Protein AF-A0A7J2ZBK8-F1 (afdb_monomer_lite)

Structure (mmCIF, N/CA/C/O backbone):
data_AF-A0A7J2ZBK8-F1
#
_entry.id   AF-A0A7J2ZBK8-F1
#
loop_
_atom_site.group_PDB
_atom_site.id
_atom_site.type_symbol
_atom_site.label_atom_id
_atom_site.label_alt_id
_atom_site.label_comp_id
_atom_site.label_asym_id
_atom_site.label_entity_id
_atom_site.label_seq_id
_atom_site.pdbx_PDB_ins_code
_atom_site.Cartn_x
_atom_site.Cartn_y
_atom_site.Cartn_z
_atom_site.occupancy
_atom_site.B_iso_or_equiv
_atom_site.auth_seq_id
_atom_site.auth_comp_id
_atom_site.auth_asym_id
_atom_site.auth_atom_id
_atom_site.pdbx_PDB_model_num
ATOM 1 N N . MET A 1 1 ? 18.745 -9.892 5.775 1.00 42.84 1 MET A N 1
ATOM 2 C CA . MET A 1 1 ? 17.511 -10.684 5.993 1.00 42.84 1 MET A CA 1
ATOM 3 C C . MET A 1 1 ? 16.254 -10.065 5.375 1.00 42.84 1 MET A C 1
ATOM 5 O O . MET A 1 1 ? 15.334 -10.805 5.074 1.00 42.84 1 MET A O 1
ATOM 9 N N . SER A 1 2 ? 16.203 -8.756 5.118 1.00 48.25 2 SER A N 1
ATOM 10 C CA . SER A 1 2 ? 15.022 -8.058 4.572 1.00 48.25 2 SER A CA 1
ATOM 11 C C . SER A 1 2 ? 15.080 -7.768 3.063 1.00 48.25 2 SER A C 1
ATOM 13 O O . SER A 1 2 ? 14.046 -7.563 2.439 1.00 48.25 2 SER A O 1
ATOM 15 N N . LEU A 1 3 ? 16.267 -7.792 2.449 1.00 54.75 3 LEU A N 1
ATOM 16 C CA . LEU A 1 3 ? 16.425 -7.464 1.027 1.00 54.75 3 LEU A CA 1
ATOM 17 C C . LEU A 1 3 ? 15.835 -8.544 0.105 1.00 54.75 3 LEU A C 1
ATOM 19 O O . LEU A 1 3 ? 15.158 -8.224 -0.863 1.00 54.75 3 LEU A O 1
ATOM 23 N N . SER A 1 4 ? 16.040 -9.820 0.440 1.00 55.66 4 SER A N 1
ATOM 24 C CA . SER A 1 4 ? 15.580 -10.976 -0.339 1.00 55.66 4 SER A CA 1
ATOM 25 C C . SER A 1 4 ? 14.057 -11.144 -0.335 1.00 55.66 4 SER A C 1
ATOM 27 O O . SER A 1 4 ? 13.482 -11.458 -1.371 1.00 55.66 4 SER A O 1
ATOM 29 N N . MET A 1 5 ? 13.391 -10.878 0.793 1.00 57.06 5 MET A N 1
ATOM 30 C CA . MET A 1 5 ? 11.925 -10.923 0.907 1.00 57.06 5 MET A CA 1
ATOM 31 C C . MET A 1 5 ? 11.252 -9.819 0.075 1.00 57.06 5 MET A C 1
ATOM 33 O O . MET A 1 5 ? 10.305 -10.089 -0.664 1.00 57.06 5 MET A O 1
ATOM 37 N N . SER A 1 6 ? 11.794 -8.598 0.113 1.00 55.97 6 SER A N 1
ATOM 38 C CA . SER A 1 6 ? 11.288 -7.480 -0.693 1.00 55.97 6 SER A CA 1
ATOM 39 C C . SER A 1 6 ? 11.578 -7.649 -2.188 1.00 55.97 6 SER A C 1
ATOM 41 O O . SER A 1 6 ? 10.721 -7.325 -3.010 1.00 55.97 6 SER A O 1
ATOM 43 N N . LEU A 1 7 ? 12.740 -8.205 -2.561 1.00 60.88 7 LEU A N 1
ATOM 44 C CA . LEU A 1 7 ? 13.051 -8.512 -3.963 1.00 60.88 7 LEU A CA 1
ATOM 45 C C . LEU A 1 7 ? 12.115 -9.591 -4.523 1.00 60.88 7 LEU A C 1
ATOM 47 O O . LEU A 1 7 ? 11.624 -9.452 -5.640 1.00 60.88 7 LEU A O 1
ATOM 51 N N . ALA A 1 8 ? 11.849 -10.642 -3.740 1.00 58.34 8 ALA A N 1
ATOM 52 C CA . ALA A 1 8 ? 11.007 -11.762 -4.148 1.00 58.34 8 ALA A CA 1
ATOM 53 C C . ALA A 1 8 ? 9.540 -11.347 -4.326 1.00 58.34 8 ALA A C 1
ATOM 55 O O . ALA A 1 8 ? 8.944 -11.693 -5.343 1.00 58.34 8 ALA A O 1
ATOM 56 N N . MET A 1 9 ? 8.969 -10.555 -3.410 1.00 62.62 9 MET A N 1
ATOM 57 C CA . MET A 1 9 ? 7.617 -9.999 -3.584 1.00 62.62 9 MET A CA 1
ATOM 58 C C . MET A 1 9 ? 7.544 -9.044 -4.782 1.00 62.62 9 MET A C 1
ATOM 60 O O . MET A 1 9 ? 6.598 -9.125 -5.563 1.00 62.62 9 MET A O 1
ATOM 64 N N .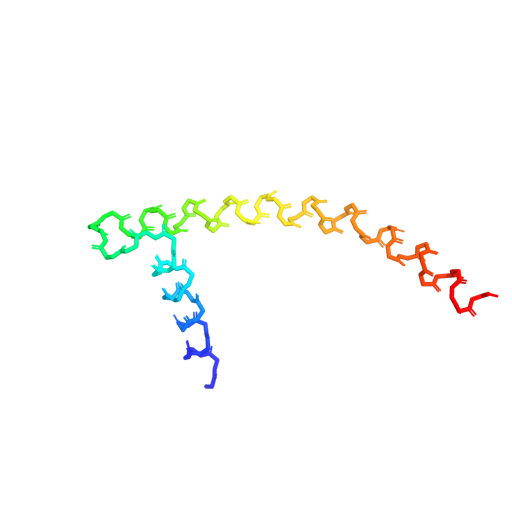 SER A 1 10 ? 8.563 -8.199 -4.978 1.00 54.34 10 SER A N 1
ATOM 65 C CA . SER A 1 10 ? 8.617 -7.278 -6.117 1.00 54.34 10 SER A CA 1
ATOM 66 C C . SER A 1 10 ? 8.688 -8.030 -7.451 1.00 54.34 10 SER A C 1
ATOM 68 O O . SER A 1 10 ? 7.851 -7.809 -8.319 1.00 54.34 10 SER A O 1
ATOM 70 N N . ILE A 1 11 ? 9.586 -9.009 -7.603 1.00 60.22 11 ILE A N 1
ATOM 71 C CA . ILE A 1 11 ? 9.692 -9.825 -8.825 1.00 60.22 11 ILE A CA 1
ATOM 72 C C . ILE A 1 11 ? 8.415 -10.640 -9.062 1.00 60.22 11 ILE A C 1
ATOM 74 O O . ILE A 1 11 ? 7.906 -10.641 -10.178 1.00 60.22 11 ILE A O 1
ATOM 78 N N . THR A 1 12 ? 7.853 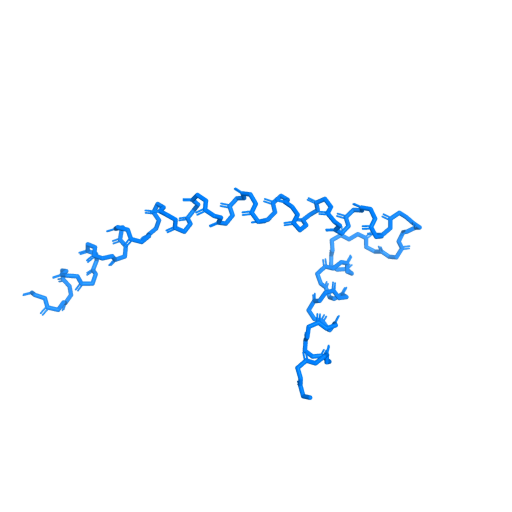-11.269 -8.027 1.00 59.41 12 THR A N 1
ATOM 79 C CA . THR A 1 12 ? 6.677 -12.150 -8.147 1.00 59.41 12 THR A CA 1
ATOM 80 C C . THR A 1 12 ? 5.415 -11.387 -8.559 1.00 59.41 12 THR A C 1
ATOM 82 O O . THR A 1 12 ? 4.711 -11.824 -9.467 1.00 59.41 12 THR A O 1
ATOM 85 N N . LEU A 1 13 ? 5.153 -10.208 -7.979 1.00 56.22 13 LEU A N 1
ATOM 86 C CA . LEU A 1 13 ? 4.027 -9.346 -8.379 1.00 56.22 13 LEU A CA 1
ATOM 87 C C . LEU A 1 13 ? 4.120 -8.912 -9.843 1.00 56.22 13 LEU A C 1
ATOM 89 O O . LEU A 1 13 ? 3.111 -8.853 -10.552 1.00 56.22 13 LEU A O 1
ATOM 93 N N . THR A 1 14 ? 5.340 -8.634 -10.292 1.00 54.03 14 THR A N 1
ATOM 94 C CA . THR A 1 14 ? 5.588 -8.186 -11.657 1.00 54.03 14 THR A CA 1
ATOM 95 C C . THR A 1 14 ? 5.573 -9.344 -12.664 1.00 54.03 14 THR A C 1
ATOM 97 O O . THR A 1 14 ? 5.135 -9.157 -13.797 1.00 54.03 14 THR A O 1
ATOM 100 N N . LEU A 1 15 ? 5.970 -10.555 -12.247 1.00 54.34 15 LEU A N 1
ATOM 101 C CA . LEU A 1 15 ? 5.921 -11.777 -13.059 1.00 54.34 15 LEU A CA 1
ATOM 102 C C . LEU A 1 15 ? 4.476 -12.255 -13.283 1.00 54.34 15 LEU A C 1
ATOM 104 O O . LEU A 1 15 ? 4.119 -12.602 -14.407 1.00 54.34 15 LEU A O 1
ATOM 108 N N . ILE A 1 16 ? 3.636 -12.221 -12.239 1.00 55.75 16 ILE A N 1
ATOM 109 C CA . ILE A 1 16 ? 2.239 -12.697 -12.276 1.00 55.75 16 ILE A CA 1
ATOM 110 C C . ILE A 1 16 ? 1.343 -11.819 -13.168 1.00 55.75 16 ILE A C 1
ATOM 112 O O . ILE A 1 16 ? 0.396 -12.325 -13.761 1.00 55.75 16 ILE A O 1
ATOM 116 N N . ASN A 1 17 ? 1.624 -10.516 -13.288 1.00 52.97 17 ASN A N 1
ATOM 117 C CA . ASN A 1 17 ? 0.739 -9.587 -14.008 1.00 52.97 17 ASN A CA 1
ATOM 118 C C . ASN A 1 17 ? 1.059 -9.404 -15.502 1.00 52.97 17 ASN A C 1
ATOM 120 O O . ASN A 1 17 ? 0.203 -8.913 -16.235 1.00 52.97 17 ASN A O 1
ATOM 124 N N . LEU A 1 18 ? 2.282 -9.705 -15.958 1.00 53.53 18 LEU A N 1
ATOM 125 C CA . LEU A 1 18 ? 2.762 -9.218 -17.263 1.00 53.53 18 LEU A CA 1
ATOM 126 C C . LEU A 1 18 ? 3.458 -10.253 -18.142 1.00 53.53 18 LEU A C 1
ATOM 128 O O . LEU A 1 18 ? 3.454 -10.094 -19.361 1.00 53.53 18 LEU A O 1
ATOM 132 N N . GLY A 1 19 ? 4.083 -11.272 -17.552 1.00 55.56 19 GLY A N 1
ATOM 133 C CA . GLY A 1 19 ? 5.181 -11.961 -18.230 1.00 55.56 19 GLY A CA 1
ATOM 134 C C . GLY A 1 19 ? 6.391 -11.033 -18.458 1.00 55.56 19 GLY A C 1
ATOM 135 O O . GLY A 1 19 ? 6.337 -9.823 -18.233 1.00 55.56 19 GLY A O 1
ATOM 136 N N . LEU A 1 20 ? 7.526 -11.601 -18.874 1.00 51.69 20 LEU A N 1
ATOM 137 C CA . LEU A 1 20 ? 8.768 -10.862 -19.146 1.00 51.69 20 LEU A CA 1
ATOM 138 C C . LEU A 1 20 ? 8.628 -10.011 -20.423 1.00 51.69 20 LEU A C 1
ATOM 140 O O . LEU A 1 20 ? 8.953 -10.460 -21.518 1.00 51.69 20 LEU A O 1
ATOM 144 N N . VAL A 1 21 ? 8.124 -8.783 -20.278 1.00 56.38 21 VAL A N 1
ATOM 145 C CA . VAL A 1 21 ? 7.952 -7.801 -21.365 1.00 56.38 21 VAL A CA 1
ATOM 146 C C . VAL A 1 21 ? 8.946 -6.644 -21.162 1.00 56.38 21 VAL A C 1
ATOM 148 O O . VAL A 1 21 ? 9.129 -6.222 -20.020 1.00 56.38 21 VAL A O 1
ATOM 151 N N . PRO A 1 22 ? 9.583 -6.096 -22.217 1.00 58.47 22 PRO A N 1
ATOM 152 C CA . PRO A 1 22 ? 10.622 -5.057 -22.104 1.00 58.47 22 PRO A CA 1
ATOM 153 C C . PRO A 1 22 ? 10.230 -3.789 -21.312 1.00 58.47 22 PRO A C 1
ATOM 155 O O . PRO A 1 22 ? 11.101 -3.151 -20.729 1.00 58.47 22 PRO A O 1
ATOM 158 N N . ASP A 1 23 ? 8.938 -3.462 -21.191 1.00 61.50 23 ASP A N 1
ATOM 159 C CA . ASP A 1 23 ? 8.413 -2.315 -20.418 1.00 61.50 23 ASP A CA 1
ATOM 160 C C . ASP A 1 23 ? 8.158 -2.595 -18.917 1.00 61.50 23 ASP A C 1
ATOM 162 O O . ASP A 1 23 ? 7.470 -1.836 -18.222 1.00 61.50 23 ASP A O 1
ATOM 166 N N . PHE A 1 24 ? 8.686 -3.704 -18.399 1.00 61.00 24 PHE A N 1
ATOM 167 C CA . PHE A 1 24 ? 8.499 -4.190 -17.028 1.00 61.00 24 PHE A CA 1
ATOM 168 C C . PHE A 1 24 ? 8.653 -3.124 -15.921 1.00 61.00 24 PHE A C 1
ATOM 170 O O . PHE A 1 24 ? 7.712 -2.967 -15.135 1.00 61.00 24 PHE A O 1
ATOM 177 N N . PRO A 1 25 ? 9.755 -2.345 -15.836 1.00 65.19 25 PRO A N 1
ATOM 178 C CA . PRO A 1 25 ? 9.926 -1.383 -14.745 1.00 65.19 25 PRO A CA 1
ATOM 179 C C . PRO A 1 25 ? 8.893 -0.243 -14.774 1.00 65.19 25 PRO A C 1
ATOM 181 O O . PRO A 1 25 ? 8.430 0.193 -13.718 1.00 65.19 25 PRO A O 1
ATOM 184 N N . ALA A 1 26 ? 8.464 0.204 -15.959 1.00 67.62 26 ALA A N 1
ATOM 185 C CA . ALA A 1 26 ? 7.461 1.260 -16.099 1.00 67.62 26 ALA A CA 1
ATOM 186 C C . ALA A 1 26 ? 6.063 0.787 -15.667 1.00 67.62 26 ALA A C 1
ATOM 188 O O . ALA A 1 26 ? 5.337 1.507 -14.973 1.00 67.62 26 ALA A O 1
ATOM 189 N N . ARG A 1 27 ? 5.682 -0.446 -16.027 1.00 66.69 27 ARG A N 1
ATOM 190 C CA . ARG A 1 27 ? 4.406 -1.024 -15.575 1.00 66.69 27 ARG A CA 1
ATOM 191 C C .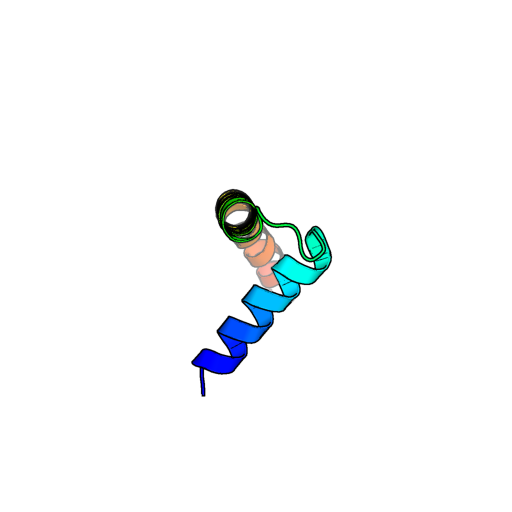 ARG A 1 27 ? 4.412 -1.370 -14.092 1.00 66.69 27 ARG A C 1
ATOM 193 O O . ARG A 1 27 ? 3.391 -1.154 -13.443 1.00 66.69 27 ARG A O 1
ATOM 200 N N . TRP A 1 28 ? 5.535 -1.843 -13.554 1.00 68.75 28 TRP A N 1
ATOM 201 C CA . TRP A 1 28 ? 5.685 -2.093 -12.121 1.00 68.75 28 TRP A CA 1
ATOM 202 C C . TRP A 1 28 ? 5.420 -0.832 -11.300 1.00 68.75 28 TRP A C 1
ATOM 204 O O . TRP A 1 28 ? 4.584 -0.849 -10.399 1.00 68.75 28 TRP A O 1
ATOM 214 N N . LEU A 1 29 ? 6.054 0.286 -11.668 1.00 71.06 29 LEU A N 1
ATOM 215 C CA . LEU A 1 29 ? 5.864 1.557 -10.973 1.00 71.06 29 LEU A CA 1
ATOM 216 C C . LEU A 1 29 ? 4.405 2.031 -11.051 1.00 71.06 29 LEU A C 1
ATOM 218 O O . LEU A 1 29 ? 3.844 2.489 -10.057 1.00 71.06 29 LEU A O 1
ATOM 222 N N . ARG A 1 30 ? 3.756 1.869 -12.211 1.00 69.69 30 ARG A N 1
ATOM 223 C CA . ARG A 1 30 ? 2.341 2.224 -12.396 1.00 69.69 30 ARG A CA 1
ATOM 224 C C . ARG A 1 30 ? 1.412 1.363 -11.535 1.00 69.69 30 ARG A C 1
ATOM 226 O O . ARG A 1 30 ? 0.497 1.903 -10.918 1.00 69.69 30 ARG A O 1
ATOM 233 N N . ALA A 1 31 ? 1.658 0.056 -11.465 1.00 68.94 31 ALA A N 1
ATOM 234 C CA . ALA A 1 31 ? 0.892 -0.867 -10.631 1.00 68.94 31 ALA A CA 1
ATOM 235 C C . ALA A 1 31 ? 1.112 -0.603 -9.134 1.00 68.94 31 ALA A C 1
ATOM 237 O O . ALA A 1 31 ? 0.150 -0.605 -8.370 1.00 68.94 31 ALA A O 1
ATOM 238 N N . PHE A 1 32 ? 2.347 -0.302 -8.722 1.00 70.81 32 PHE A N 1
ATOM 239 C CA . PHE A 1 32 ? 2.668 0.090 -7.350 1.00 70.81 32 PHE A CA 1
ATOM 240 C C . PHE A 1 32 ? 1.935 1.374 -6.951 1.00 70.81 32 PHE A C 1
ATOM 242 O O . PHE A 1 32 ? 1.275 1.407 -5.915 1.00 70.81 32 PHE A O 1
ATOM 249 N N . LEU A 1 33 ? 1.976 2.407 -7.798 1.00 76.44 33 LEU A N 1
ATOM 250 C CA . LEU A 1 33 ? 1.269 3.664 -7.554 1.00 76.44 33 LEU A CA 1
ATOM 251 C C . LEU A 1 33 ? -0.251 3.477 -7.521 1.00 76.44 33 LEU A C 1
ATOM 253 O O . LEU A 1 33 ? -0.903 4.033 -6.644 1.00 76.44 33 LEU A O 1
ATOM 257 N N . MET A 1 34 ? -0.819 2.671 -8.423 1.00 73.62 34 MET A N 1
ATOM 258 C CA . MET A 1 34 ? -2.251 2.348 -8.400 1.00 73.62 34 MET A CA 1
ATOM 259 C C . MET A 1 34 ? -2.636 1.572 -7.136 1.00 73.62 34 MET A C 1
ATOM 261 O O . MET A 1 34 ? -3.592 1.945 -6.461 1.00 73.62 34 MET A O 1
ATOM 265 N N . GLY A 1 35 ? -1.880 0.536 -6.768 1.00 78.69 35 GLY A N 1
ATOM 266 C CA . GLY A 1 35 ? -2.119 -0.240 -5.549 1.00 78.69 35 GLY A CA 1
ATOM 267 C C . GLY A 1 35 ? -1.975 0.601 -4.280 1.00 78.69 35 GLY A C 1
ATOM 268 O O . GLY A 1 35 ? -2.779 0.476 -3.356 1.00 78.69 35 GLY A O 1
ATOM 269 N N . PHE A 1 36 ? -1.010 1.519 -4.245 1.00 78.12 36 PHE A N 1
ATOM 270 C CA . PHE A 1 36 ? -0.840 2.457 -3.138 1.00 78.12 36 PHE A CA 1
ATOM 271 C C . PHE A 1 36 ? -2.003 3.456 -3.063 1.00 78.12 36 PHE A C 1
ATOM 273 O O . PHE A 1 36 ? -2.611 3.614 -2.004 1.00 78.12 36 PHE A O 1
ATOM 280 N N . ALA A 1 37 ? -2.379 4.055 -4.197 1.00 86.44 37 ALA A N 1
ATOM 281 C CA . ALA A 1 37 ? -3.487 5.004 -4.289 1.00 86.44 37 ALA A CA 1
ATOM 282 C C . ALA A 1 37 ? -4.844 4.382 -3.933 1.00 86.44 37 ALA A C 1
ATOM 284 O O . ALA A 1 37 ? -5.712 5.088 -3.431 1.00 86.44 37 ALA A O 1
ATOM 285 N N . VAL A 1 38 ? -5.029 3.080 -4.164 1.00 84.19 38 VAL A N 1
ATOM 286 C CA . VAL A 1 38 ? -6.245 2.351 -3.776 1.00 84.19 38 VAL A CA 1
ATOM 287 C C . VAL A 1 38 ? -6.175 1.882 -2.319 1.00 84.19 38 VAL A C 1
ATOM 289 O O . VAL A 1 38 ? -7.127 2.076 -1.569 1.00 84.19 38 VAL A O 1
ATOM 292 N N . SER A 1 39 ? -5.054 1.315 -1.866 1.00 79.94 39 S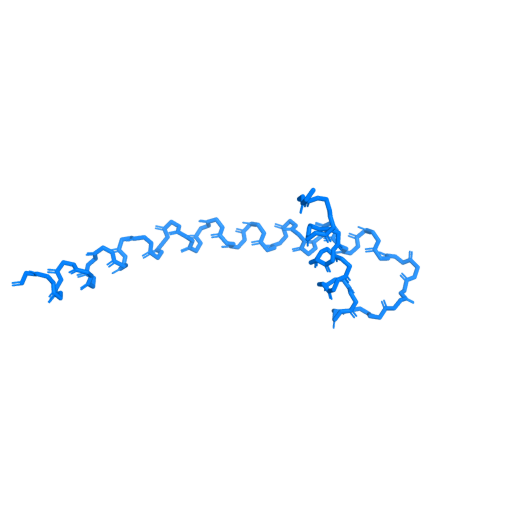ER A N 1
ATOM 293 C CA . SER A 1 39 ? -4.956 0.770 -0.502 1.00 79.94 39 SER A CA 1
ATOM 294 C C . SER A 1 39 ? -5.030 1.840 0.591 1.00 79.94 39 SER A C 1
ATOM 296 O O . SER A 1 39 ? -5.552 1.561 1.672 1.00 79.94 39 SER A O 1
ATOM 298 N N . PHE A 1 40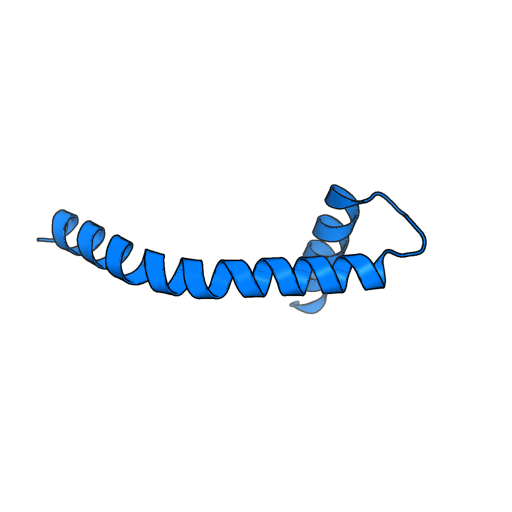 ? -4.567 3.064 0.321 1.00 86.38 40 PHE A N 1
ATOM 299 C CA . PHE A 1 40 ? -4.620 4.177 1.268 1.00 86.38 40 PHE A CA 1
ATOM 300 C C . PHE A 1 40 ? -6.062 4.581 1.657 1.00 86.38 40 PHE A C 1
ATOM 302 O O . PHE A 1 40 ? -6.401 4.487 2.842 1.00 86.38 40 PHE A O 1
ATOM 309 N N . PRO A 1 41 ? -6.959 4.954 0.720 1.00 88.19 41 PRO A N 1
ATOM 310 C CA . PRO A 1 41 ? -8.351 5.257 1.047 1.00 88.19 41 PRO A CA 1
ATOM 311 C C . PRO A 1 41 ? -9.105 4.023 1.548 1.00 88.19 41 PRO A C 1
ATOM 313 O O . PRO A 1 41 ? -9.916 4.137 2.467 1.00 88.19 41 PRO A O 1
ATOM 316 N N . THR A 1 42 ? -8.811 2.835 1.011 1.00 90.00 42 THR A N 1
ATOM 317 C CA . THR A 1 42 ? -9.419 1.588 1.487 1.00 90.00 42 THR A CA 1
ATOM 318 C C . THR A 1 42 ? -9.070 1.320 2.952 1.00 90.00 42 THR A C 1
ATOM 320 O O . THR A 1 42 ? -9.961 0.995 3.731 1.00 90.00 42 THR A O 1
ATOM 323 N N . SER A 1 43 ? -7.823 1.535 3.373 1.00 89.38 43 SER A N 1
ATOM 324 C CA . SER A 1 43 ? -7.424 1.382 4.779 1.00 89.38 43 SER A CA 1
ATOM 325 C C . SER A 1 43 ? -8.140 2.393 5.675 1.00 89.38 43 SER A C 1
ATOM 327 O O . SER A 1 43 ? -8.688 2.009 6.707 1.00 89.38 43 SER A O 1
ATOM 329 N N . LEU A 1 44 ? -8.222 3.662 5.258 1.00 89.38 44 LEU A N 1
ATOM 330 C CA . LEU A 1 44 ? -8.957 4.699 5.994 1.00 89.38 44 LEU A CA 1
ATOM 331 C C . LEU A 1 44 ? -10.449 4.367 6.153 1.00 89.38 44 LEU A C 1
ATOM 333 O O . LEU A 1 44 ? -11.016 4.624 7.214 1.00 89.38 44 LEU A O 1
ATOM 337 N N . ALA A 1 45 ? -11.075 3.765 5.140 1.00 89.81 45 ALA A N 1
ATOM 338 C CA . ALA A 1 45 ? -12.478 3.353 5.184 1.00 89.81 45 ALA A CA 1
ATOM 339 C C . ALA A 1 45 ? -12.706 2.058 5.988 1.00 89.81 45 ALA A C 1
ATOM 341 O O . ALA A 1 45 ? -13.723 1.922 6.671 1.00 89.81 45 ALA A O 1
ATOM 342 N N . ILE A 1 46 ? -11.766 1.110 5.943 1.00 89.38 46 ILE A N 1
ATOM 343 C CA . ILE A 1 46 ? -11.872 -0.180 6.641 1.00 89.38 46 ILE A CA 1
ATOM 344 C C . ILE A 1 46 ? -11.608 -0.031 8.143 1.00 89.38 46 ILE A C 1
ATOM 346 O O . ILE A 1 46 ? -12.281 -0.686 8.935 1.00 89.38 46 ILE A O 1
ATOM 350 N N . ILE A 1 47 ? -10.694 0.846 8.571 1.00 89.12 47 ILE A N 1
ATOM 351 C CA . ILE A 1 47 ? -10.390 1.076 9.997 1.00 89.12 47 ILE A CA 1
ATOM 352 C C . ILE A 1 47 ? -11.648 1.319 10.862 1.00 89.12 47 ILE A C 1
ATOM 354 O O . ILE A 1 47 ? -11.803 0.627 11.875 1.00 89.12 47 ILE A O 1
ATOM 358 N N . PRO A 1 48 ? -12.570 2.249 10.531 1.00 85.44 48 PRO A N 1
ATOM 359 C CA . PRO A 1 48 ? -13.776 2.460 11.330 1.00 85.44 48 PRO A CA 1
ATOM 360 C C . PRO A 1 48 ? -14.732 1.263 11.275 1.00 85.44 48 PRO A C 1
ATOM 362 O O . PRO A 1 48 ? -15.403 0.979 12.269 1.00 85.44 48 PRO A O 1
ATOM 365 N N . LEU A 1 49 ? -14.780 0.538 10.153 1.00 86.62 49 LEU A N 1
ATOM 366 C CA . LEU A 1 49 ? -15.596 -0.667 10.008 1.00 86.62 49 LEU A CA 1
ATOM 367 C C . LEU A 1 49 ? -15.092 -1.784 10.934 1.00 86.62 49 LEU A C 1
ATOM 369 O O . LEU A 1 49 ? -15.869 -2.349 11.702 1.00 86.62 49 LEU A O 1
ATOM 373 N N . VAL A 1 50 ? -13.781 -2.035 10.928 1.00 88.75 50 VAL A N 1
ATOM 374 C CA . VAL A 1 50 ? -13.125 -3.014 11.804 1.00 88.75 50 VAL A CA 1
ATOM 375 C C . VAL A 1 50 ? -13.316 -2.630 13.266 1.00 88.75 50 VAL A C 1
ATOM 377 O O . VAL A 1 50 ? -13.709 -3.477 14.063 1.00 88.75 50 VAL A O 1
ATOM 380 N N . ARG A 1 51 ? -13.147 -1.349 13.625 1.00 88.00 51 ARG A N 1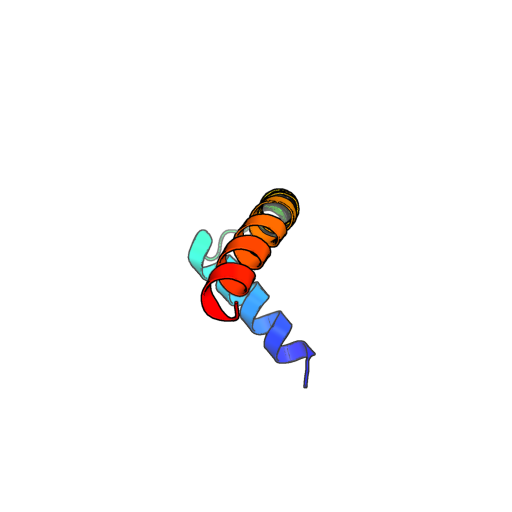
ATOM 381 C CA . ARG A 1 51 ? -13.416 -0.869 14.993 1.00 88.00 51 ARG A CA 1
ATOM 382 C C . ARG A 1 51 ? -14.852 -1.150 15.440 1.00 88.00 51 ARG A C 1
ATOM 384 O O . ARG A 1 51 ? -15.054 -1.568 16.575 1.00 88.00 51 ARG A O 1
ATOM 391 N N . ARG A 1 52 ? -15.848 -0.957 14.566 1.00 87.38 52 ARG A N 1
ATOM 392 C CA . ARG A 1 52 ? -17.254 -1.274 14.880 1.00 87.38 52 ARG A CA 1
ATOM 393 C C . ARG A 1 52 ? -17.472 -2.767 15.111 1.00 87.38 52 ARG A C 1
ATOM 395 O O . ARG A 1 52 ? -18.180 -3.116 16.049 1.00 87.38 52 ARG A O 1
ATOM 402 N N . ILE A 1 53 ? -16.879 -3.626 14.283 1.00 89.88 53 ILE A N 1
ATOM 403 C CA . ILE A 1 53 ? -17.012 -5.086 14.403 1.00 89.88 53 ILE A CA 1
ATOM 404 C C . ILE A 1 53 ? -16.336 -5.583 15.683 1.00 89.88 53 ILE A C 1
ATOM 406 O O . ILE A 1 53 ? -16.945 -6.321 16.450 1.00 89.88 53 ILE A O 1
ATOM 410 N N . VAL A 1 54 ? -15.109 -5.132 15.954 1.00 91.75 54 VAL A N 1
ATOM 411 C CA . VAL A 1 54 ? -14.360 -5.519 17.159 1.00 91.75 54 VAL A CA 1
ATOM 412 C C . VAL A 1 54 ? -15.101 -5.084 18.425 1.00 91.75 54 VAL A C 1
ATOM 414 O O . VAL A 1 54 ? -15.273 -5.894 19.331 1.00 91.75 54 VAL A O 1
ATOM 417 N N . ASN A 1 55 ? -15.637 -3.858 18.464 1.00 91.75 55 ASN A N 1
ATOM 418 C CA . ASN A 1 55 ? -16.436 -3.390 19.603 1.00 91.75 55 ASN A CA 1
ATOM 419 C C . ASN A 1 55 ? -17.721 -4.204 19.828 1.00 91.75 55 ASN A C 1
ATOM 421 O O . ASN A 1 55 ? -18.200 -4.249 20.952 1.00 91.75 55 ASN A O 1
ATOM 425 N N . ARG A 1 56 ? -18.290 -4.824 18.786 1.00 88.44 56 ARG A N 1
ATOM 426 C CA . ARG A 1 56 ? -19.478 -5.694 18.888 1.00 88.44 56 ARG A CA 1
ATOM 427 C C . ARG A 1 56 ? -19.160 -7.127 19.316 1.00 88.44 56 ARG A C 1
ATOM 429 O O . ARG A 1 56 ? -20.082 -7.856 19.650 1.00 88.44 56 ARG A O 1
ATOM 436 N N . LEU A 1 57 ? -17.901 -7.547 19.203 1.00 86.25 57 LEU A N 1
ATOM 437 C CA . LEU A 1 57 ? -17.446 -8.889 19.578 1.00 86.25 57 LEU A CA 1
ATOM 438 C C . LEU A 1 57 ? -16.869 -8.928 20.994 1.00 86.25 57 LEU A C 1
ATOM 440 O O . LEU A 1 57 ? -16.909 -9.971 21.636 1.00 86.25 57 LEU A O 1
ATOM 444 N N . VAL A 1 58 ? -16.287 -7.813 21.445 1.00 87.00 58 VAL A N 1
ATOM 445 C CA . VAL A 1 58 ? -15.649 -7.692 22.766 1.00 87.00 58 VAL A CA 1
ATOM 446 C C . VAL A 1 58 ? -16.579 -7.047 23.802 1.00 87.00 58 VAL A C 1
ATOM 448 O O . VAL A 1 58 ? -16.386 -7.273 24.994 1.00 87.00 58 VAL A O 1
ATOM 451 N N . GLY A 1 59 ? -17.562 -6.250 23.367 1.00 61.03 59 GLY A N 1
ATOM 452 C CA . GLY A 1 59 ? -18.630 -5.706 24.215 1.00 61.03 59 GLY A CA 1
ATOM 453 C C . GLY A 1 59 ? -19.909 -6.512 24.085 1.00 61.03 59 GLY A C 1
ATOM 454 O O . GLY A 1 59 ? -20.584 -6.676 25.122 1.00 61.03 59 GLY A O 1
#

Radius of gyration: 16.98 Å; chains: 1; bounding box: 37×18×46 Å

Foldseek 3Di:
DPPVVVVCVLVVVLCVPPNPDPCSVVVSVVVVVVCVVVVVVVVVVVVVVVVVVVVVVVD

Secondary structure (DSSP, 8-state):
--HHHHHHHHHHHHHHHH-S-TTHHHHHHHHHHHHHHHHHHHHHHHHHHHHHHHHHHH-

pLDDT: mean 71.05, std 14.64, range [42.84, 91.75]

Sequence (59 aa):
MSLSMSLAMSITLTLINLGLVPDFPARWLRAFLMGFAVSFPTSLAIIPLVRRIVNRLVG